Protein AF-Q9QY85-F1 (afdb_monomer_lite)

Foldseek 3Di:
DPPDDFAKDWDWDQDPNDTHTQWMAGRVVRDTGGPVVPDDDPDPDDDDPDDDDDDDFDADDPVVLVVLLVVLVVQLVVLVVVLVVLVVCVVPPVSVVVPSVLVNLLSQLSNLLSVLSVLVNDGCVNDPPVVVVVSVVVSVVSNVSSVCSNVVD

InterPro domains:
  IPR002455 GPCR family 3, GABA-B receptor [PTHR10519] (2-153)
  IPR017978 GPCR family 3, C-terminal [PF00003] (60-153)

Structure (mmCIF, N/CA/C/O backbone):
data_AF-Q9QY85-F1
#
_entry.id   AF-Q9QY85-F1
#
loop_
_atom_site.group_PDB
_atom_site.id
_atom_site.type_symbol
_atom_site.label_atom_id
_atom_site.label_alt_id
_atom_site.label_comp_id
_atom_site.label_asym_id
_atom_site.label_entity_id
_atom_site.label_seq_id
_atom_site.pdbx_PDB_ins_code
_atom_site.Cartn_x
_atom_site.Cartn_y
_atom_site.Cartn_z
_atom_site.occupancy
_atom_site.B_iso_or_equiv
_atom_site.auth_seq_id
_atom_site.auth_comp_id
_atom_site.auth_asym_id
_atom_site.auth_atom_id
_atom_site.pdbx_PDB_model_num
ATOM 1 N N . ARG A 1 1 ? 13.056 -14.543 -63.060 1.00 50.88 1 ARG A N 1
ATOM 2 C CA . ARG A 1 1 ? 14.447 -14.389 -62.563 1.00 50.88 1 ARG A CA 1
ATOM 3 C C . ARG A 1 1 ? 14.866 -12.968 -62.940 1.00 50.88 1 ARG A C 1
ATOM 5 O O . ARG A 1 1 ? 15.072 -12.718 -64.117 1.00 50.88 1 ARG A O 1
ATOM 12 N N . ASN A 1 2 ? 14.817 -12.024 -61.998 1.00 62.19 2 ASN A N 1
ATOM 13 C CA . ASN A 1 2 ? 14.554 -10.591 -62.246 1.00 62.19 2 ASN A CA 1
ATOM 14 C C . ASN A 1 2 ? 15.715 -9.748 -62.819 1.00 62.19 2 ASN A C 1
ATOM 16 O O . ASN A 1 2 ? 15.744 -8.548 -62.602 1.00 62.19 2 ASN A O 1
ATOM 20 N N . GLY A 1 3 ? 16.669 -10.324 -63.558 1.00 77.75 3 GLY A N 1
ATOM 21 C CA . GLY A 1 3 ? 17.717 -9.541 -64.242 1.00 77.75 3 GLY A CA 1
ATOM 22 C C . GLY A 1 3 ? 18.676 -8.749 -63.336 1.00 77.75 3 GLY A C 1
ATOM 23 O O . GLY A 1 3 ? 19.541 -8.043 -63.845 1.00 77.75 3 GLY A O 1
ATOM 24 N N . GLU A 1 4 ? 18.559 -8.871 -62.014 1.00 77.44 4 GLU A N 1
ATOM 25 C CA . GLU A 1 4 ? 19.432 -8.206 -61.051 1.00 77.44 4 GLU A CA 1
ATOM 26 C C . GLU A 1 4 ? 20.793 -8.908 -60.975 1.00 77.44 4 GLU A C 1
ATOM 28 O O . GLU A 1 4 ? 20.891 -10.135 -60.863 1.00 77.44 4 GLU A O 1
ATOM 33 N N . ARG A 1 5 ? 21.869 -8.117 -61.044 1.00 77.69 5 ARG A N 1
ATOM 34 C CA . ARG A 1 5 ? 23.241 -8.610 -60.916 1.00 77.69 5 ARG A CA 1
ATOM 35 C C . ARG A 1 5 ? 23.548 -8.838 -59.438 1.00 77.69 5 ARG A C 1
ATOM 37 O O . ARG A 1 5 ? 23.822 -7.890 -58.711 1.00 77.69 5 ARG A O 1
ATOM 44 N N . MET A 1 6 ? 23.517 -10.097 -59.009 1.00 78.81 6 MET A N 1
ATOM 45 C CA . MET A 1 6 ? 23.940 -10.483 -57.662 1.00 78.81 6 MET A CA 1
ATOM 46 C C . MET A 1 6 ? 25.449 -10.264 -57.498 1.00 78.81 6 MET A C 1
ATOM 48 O O . MET A 1 6 ? 26.235 -10.593 -58.390 1.00 78.81 6 MET A O 1
ATOM 52 N N . GLY A 1 7 ? 25.849 -9.704 -56.362 1.00 85.56 7 GLY A N 1
ATOM 53 C CA . GLY A 1 7 ? 27.238 -9.415 -56.032 1.00 85.56 7 GLY A CA 1
ATOM 54 C C . GLY A 1 7 ? 27.453 -9.391 -54.524 1.00 85.56 7 GLY A C 1
ATOM 55 O O . GLY A 1 7 ? 26.545 -9.697 -53.750 1.00 85.56 7 GLY A O 1
ATOM 56 N N . THR A 1 8 ? 28.663 -9.032 -54.117 1.00 89.94 8 THR A N 1
ATOM 57 C CA . THR A 1 8 ? 29.045 -8.999 -52.707 1.00 89.94 8 THR A CA 1
ATOM 58 C C . THR A 1 8 ? 28.904 -7.589 -52.139 1.00 89.94 8 THR A C 1
ATOM 60 O O . THR A 1 8 ? 29.370 -6.620 -52.740 1.00 89.94 8 THR A O 1
ATOM 63 N N . ILE A 1 9 ? 28.259 -7.469 -50.981 1.00 91.94 9 ILE A N 1
ATOM 64 C CA . ILE A 1 9 ? 28.011 -6.214 -50.271 1.00 91.94 9 ILE A CA 1
ATOM 65 C C . ILE A 1 9 ? 28.985 -6.126 -49.097 1.00 91.94 9 ILE A C 1
ATOM 67 O O . ILE A 1 9 ? 29.006 -6.997 -48.231 1.00 91.94 9 ILE A O 1
ATOM 71 N N . LYS A 1 10 ? 29.792 -5.066 -49.048 1.00 92.75 10 LYS A N 1
ATOM 72 C CA . LYS A 1 10 ? 30.731 -4.811 -47.949 1.00 92.75 10 LYS A CA 1
ATOM 73 C C . LYS A 1 10 ? 30.077 -3.903 -46.909 1.00 92.75 10 LYS A C 1
ATOM 75 O O . LYS A 1 10 ? 29.606 -2.825 -47.259 1.00 92.75 10 LYS A O 1
ATOM 80 N N . PHE A 1 11 ? 30.128 -4.295 -45.639 1.00 93.12 11 PHE A N 1
ATOM 81 C CA . PHE A 1 11 ? 29.734 -3.441 -44.520 1.00 93.12 11 PHE A CA 1
ATOM 82 C C . PHE A 1 11 ? 30.962 -2.786 -43.897 1.00 93.12 11 PHE A C 1
ATOM 84 O O . PHE A 1 11 ? 31.945 -3.456 -43.555 1.00 93.12 11 PHE A O 1
ATOM 91 N N . THR A 1 12 ? 30.903 -1.470 -43.734 1.00 94.12 12 THR A N 1
ATOM 92 C CA . THR A 1 12 ? 31.931 -0.680 -43.064 1.00 94.12 12 THR A CA 1
ATOM 93 C C . THR A 1 12 ? 31.322 0.134 -41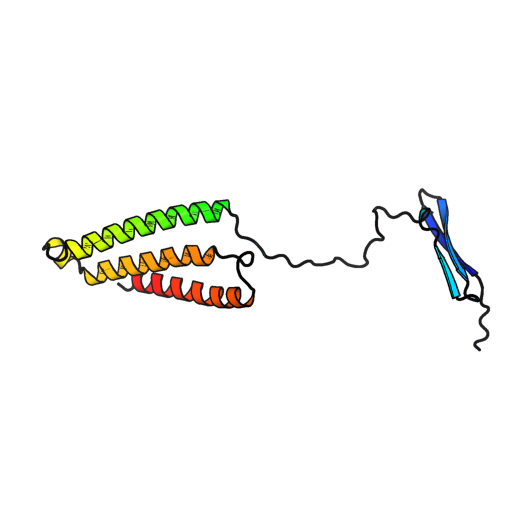.931 1.00 94.12 12 THR A C 1
ATOM 95 O O . THR A 1 12 ? 30.160 0.533 -41.975 1.00 94.12 12 THR A O 1
ATOM 98 N N . GLN A 1 13 ? 32.110 0.349 -40.884 1.00 93.38 13 GLN A N 1
ATOM 99 C CA . GLN A 1 13 ? 31.762 1.191 -39.751 1.00 93.38 13 GLN A CA 1
ATOM 100 C C . GLN A 1 13 ? 32.844 2.250 -39.577 1.00 93.38 13 GLN A C 1
ATOM 102 O O . GLN A 1 13 ? 34.037 1.959 -39.656 1.00 93.38 13 GLN A O 1
ATOM 107 N N . PHE A 1 14 ? 32.427 3.485 -39.323 1.00 93.88 14 PHE A N 1
ATOM 108 C CA . PHE A 1 14 ? 33.345 4.571 -39.018 1.00 93.88 14 PHE A CA 1
ATOM 109 C C . PHE A 1 14 ? 33.710 4.541 -37.529 1.00 93.88 14 PHE A C 1
ATOM 111 O O . PHE A 1 14 ? 32.832 4.643 -36.672 1.00 93.88 14 PHE A O 1
ATOM 118 N N . GLN A 1 15 ? 34.994 4.376 -37.221 1.00 91.88 15 GLN A N 1
ATOM 119 C CA . GLN A 1 15 ? 35.534 4.276 -35.862 1.00 91.88 15 GLN A CA 1
ATOM 120 C C . GLN A 1 15 ? 36.779 5.151 -35.755 1.00 91.88 15 GLN A C 1
ATOM 122 O O . GLN A 1 15 ? 37.665 5.052 -36.600 1.00 91.88 15 GLN A O 1
ATOM 127 N N . ASP A 1 16 ? 36.851 6.020 -34.744 1.00 89.31 16 ASP A N 1
ATOM 128 C CA . ASP A 1 16 ? 38.009 6.897 -34.493 1.00 89.31 16 ASP A CA 1
ATOM 129 C C . ASP A 1 16 ? 38.509 7.635 -35.753 1.00 89.31 16 ASP A C 1
ATOM 131 O O . ASP A 1 16 ? 39.704 7.740 -36.027 1.00 89.31 16 ASP A O 1
ATOM 135 N N . SER A 1 17 ? 37.566 8.155 -36.545 1.00 89.81 17 SER A N 1
ATOM 136 C CA . SER A 1 17 ? 37.822 8.849 -37.817 1.00 89.81 17 SER A CA 1
ATOM 137 C C . SER A 1 17 ? 38.376 7.984 -38.962 1.00 89.81 17 SER A C 1
ATOM 139 O O . SER A 1 17 ? 38.901 8.520 -39.938 1.00 89.81 17 SER A O 1
ATOM 141 N N . ARG A 1 18 ? 38.266 6.652 -38.872 1.00 94.19 18 ARG A N 1
ATOM 142 C CA . ARG A 1 18 ? 38.680 5.695 -39.910 1.00 94.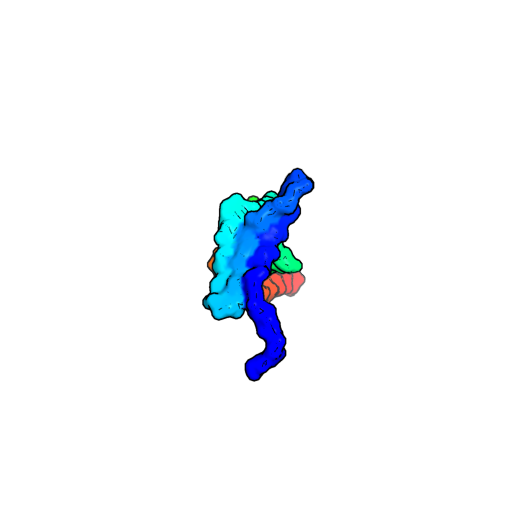19 18 ARG A CA 1
ATOM 143 C C . ARG A 1 18 ? 37.537 4.765 -40.298 1.00 94.19 18 ARG A C 1
ATOM 145 O O . ARG A 1 18 ? 36.745 4.344 -39.462 1.00 94.19 18 ARG A O 1
ATOM 152 N N . GLU A 1 19 ? 37.476 4.411 -41.576 1.00 92.69 19 GLU A N 1
ATOM 153 C CA . GLU A 1 19 ? 36.531 3.416 -42.081 1.00 92.69 19 GLU A CA 1
ATOM 154 C C . GLU A 1 19 ? 37.097 2.001 -41.884 1.00 92.69 19 GLU A C 1
ATOM 156 O O . GLU A 1 19 ? 38.146 1.654 -42.428 1.00 92.69 19 GLU A O 1
ATOM 161 N N . VAL A 1 20 ? 36.401 1.176 -41.101 1.00 93.31 20 VAL A N 1
ATOM 162 C CA . VAL A 1 20 ? 36.793 -0.203 -40.778 1.00 93.31 20 VAL A CA 1
ATOM 163 C C . VAL A 1 20 ? 35.784 -1.167 -41.399 1.00 93.31 20 VAL A C 1
ATOM 165 O O . VAL A 1 20 ? 34.578 -0.967 -41.284 1.00 93.31 20 VAL A O 1
ATOM 168 N N . LYS A 1 21 ? 36.252 -2.223 -42.077 1.00 92.69 21 LYS A N 1
ATOM 169 C CA . LYS A 1 21 ? 35.375 -3.292 -42.588 1.00 92.69 21 LYS A CA 1
ATOM 170 C C . LYS A 1 21 ? 34.870 -4.129 -41.413 1.00 92.69 21 LYS A C 1
ATOM 172 O O . LYS A 1 21 ? 35.689 -4.674 -40.683 1.00 92.69 21 LYS A O 1
ATOM 177 N N . VAL A 1 22 ? 33.550 -4.255 -41.289 1.00 93.38 22 VAL A N 1
ATOM 178 C CA . VAL A 1 22 ? 32.885 -4.991 -40.199 1.00 93.38 22 VAL A CA 1
ATOM 179 C C . VAL A 1 22 ? 32.140 -6.241 -40.654 1.00 93.38 22 VAL A C 1
ATOM 181 O O . VAL A 1 22 ? 31.780 -7.085 -39.838 1.00 93.38 22 VAL A O 1
ATOM 184 N N . GLY A 1 23 ? 31.929 -6.396 -41.959 1.00 93.62 23 GLY A N 1
ATOM 185 C CA . GLY A 1 23 ? 31.317 -7.599 -42.499 1.00 93.62 23 GLY A CA 1
ATOM 186 C C . GLY A 1 23 ? 31.213 -7.593 -44.013 1.00 93.62 23 GLY A C 1
ATOM 187 O O . GLY A 1 23 ? 31.558 -6.616 -44.689 1.00 93.62 23 GLY A O 1
ATOM 188 N N . GLU A 1 24 ? 30.738 -8.708 -44.541 1.00 94.31 24 GLU A N 1
ATOM 189 C CA . GLU A 1 24 ? 30.531 -8.937 -45.961 1.00 94.31 24 GLU A CA 1
ATOM 190 C C . GLU A 1 24 ? 29.326 -9.857 -46.168 1.00 94.31 24 GLU A C 1
ATOM 192 O O . GLU A 1 24 ? 29.181 -10.866 -45.485 1.00 94.31 24 GLU A O 1
ATOM 197 N N . TYR A 1 25 ? 28.440 -9.495 -47.091 1.00 93.50 25 TYR A N 1
ATOM 198 C CA . TYR A 1 25 ? 27.287 -10.304 -47.469 1.00 93.50 25 TYR A CA 1
ATOM 199 C C . TYR A 1 25 ? 27.388 -10.723 -48.926 1.00 93.50 25 TYR A C 1
ATOM 201 O O . TYR A 1 25 ? 27.501 -9.882 -49.819 1.00 93.50 25 TYR A O 1
ATOM 209 N N . ASN A 1 26 ? 27.329 -12.026 -49.173 1.00 91.12 26 ASN A N 1
ATOM 210 C CA . ASN A 1 26 ? 27.357 -12.598 -50.507 1.00 91.12 26 ASN A CA 1
ATOM 211 C C . ASN A 1 26 ? 25.934 -12.945 -50.955 1.00 91.12 26 ASN A C 1
ATOM 213 O O . ASN A 1 26 ? 25.380 -13.958 -50.534 1.00 91.12 26 ASN A O 1
ATOM 217 N N . ALA A 1 27 ? 25.365 -12.146 -51.863 1.00 88.06 27 ALA A N 1
ATOM 218 C CA . ALA A 1 27 ? 23.999 -12.343 -52.352 1.00 88.06 27 ALA A CA 1
ATOM 219 C C . ALA A 1 27 ? 23.817 -13.607 -53.221 1.00 88.06 27 ALA A C 1
ATOM 221 O O . ALA A 1 27 ? 22.689 -14.014 -53.475 1.00 88.06 27 ALA A O 1
ATOM 222 N N . VAL A 1 28 ? 24.907 -14.221 -53.706 1.00 87.06 28 VAL A N 1
ATOM 223 C CA . VAL A 1 28 ? 24.853 -15.457 -54.511 1.00 87.06 28 VAL A CA 1
ATOM 224 C C . VAL A 1 28 ? 24.787 -16.693 -53.618 1.00 87.06 28 VAL A C 1
ATOM 226 O O . VAL A 1 28 ? 24.035 -17.619 -53.909 1.00 87.06 28 VAL A O 1
ATOM 229 N N . ALA A 1 29 ? 25.594 -16.710 -52.555 1.00 88.25 29 ALA A N 1
ATOM 230 C CA . ALA A 1 29 ? 25.644 -17.806 -51.589 1.00 88.25 29 ALA A CA 1
ATOM 231 C C . ALA A 1 29 ? 24.618 -17.653 -50.451 1.00 88.25 29 ALA A C 1
ATOM 233 O O . ALA A 1 29 ? 24.418 -18.598 -49.696 1.00 88.25 29 ALA A O 1
ATOM 234 N N . ASP A 1 30 ? 23.993 -16.476 -50.340 1.00 89.06 30 ASP A N 1
ATOM 235 C CA . ASP A 1 30 ? 23.139 -16.059 -49.223 1.00 89.06 30 ASP A CA 1
ATOM 236 C C . ASP A 1 30 ? 23.834 -16.210 -47.859 1.00 89.06 30 ASP A C 1
ATOM 238 O O . ASP A 1 30 ? 23.274 -16.700 -46.879 1.00 89.06 30 ASP A O 1
ATOM 242 N N . THR A 1 31 ? 25.109 -15.810 -47.805 1.00 91.62 31 THR A N 1
ATOM 243 C CA . THR A 1 31 ? 25.935 -15.895 -46.596 1.00 91.62 31 THR A CA 1
ATOM 244 C C . THR A 1 31 ? 26.331 -14.512 -46.096 1.00 91.62 31 THR A C 1
ATOM 246 O O . THR A 1 31 ? 26.786 -13.657 -46.859 1.00 91.62 31 THR A O 1
ATOM 249 N N . LEU A 1 32 ? 26.168 -14.301 -44.788 1.00 91.50 32 LEU A N 1
ATOM 250 C CA . LEU A 1 32 ? 26.590 -13.098 -44.078 1.00 91.50 32 LEU A CA 1
ATOM 251 C C . LEU A 1 32 ? 27.777 -13.432 -43.172 1.00 91.50 32 LEU A C 1
ATOM 253 O O . LEU A 1 32 ? 27.638 -14.176 -42.203 1.00 91.50 32 LEU A O 1
ATOM 257 N N . GLU A 1 33 ? 28.929 -12.843 -43.466 1.00 91.19 33 GLU A N 1
ATOM 258 C CA . GLU A 1 33 ? 30.138 -12.951 -42.656 1.00 91.19 33 GLU A CA 1
ATOM 259 C C . GLU A 1 33 ? 30.323 -11.659 -41.861 1.00 91.19 33 GLU A C 1
ATOM 261 O O . GLU A 1 33 ? 30.659 -10.608 -42.411 1.00 91.19 33 GLU A O 1
ATOM 266 N N . ILE A 1 34 ? 30.077 -11.725 -40.552 1.00 90.12 34 ILE A N 1
ATOM 267 C CA . ILE A 1 34 ? 30.283 -10.602 -39.634 1.00 90.12 34 ILE A CA 1
ATOM 268 C C . ILE A 1 34 ? 31.617 -10.786 -38.918 1.00 90.12 34 ILE A C 1
ATOM 270 O O . ILE A 1 34 ? 31.896 -11.842 -38.350 1.00 90.12 34 ILE A O 1
ATOM 274 N N . ILE A 1 35 ? 32.426 -9.731 -38.895 1.00 89.25 35 ILE A N 1
ATOM 275 C CA . ILE A 1 35 ? 33.691 -9.698 -38.167 1.00 89.25 35 ILE A CA 1
ATOM 276 C C . ILE A 1 35 ? 33.404 -9.132 -36.769 1.00 89.25 35 ILE A C 1
ATOM 278 O O . ILE A 1 35 ? 33.573 -7.936 -36.522 1.00 89.25 35 ILE A O 1
ATOM 282 N N . ASN A 1 36 ? 32.933 -9.993 -35.861 1.00 78.38 36 ASN A N 1
ATOM 283 C CA . ASN A 1 36 ? 32.432 -9.600 -34.533 1.00 78.38 36 ASN A CA 1
ATOM 284 C C . ASN A 1 36 ? 33.411 -8.717 -33.736 1.00 78.38 36 ASN A C 1
ATOM 286 O O . ASN A 1 36 ? 32.982 -7.750 -33.117 1.00 78.38 36 ASN A O 1
ATOM 290 N N . ASP A 1 37 ? 34.717 -8.982 -33.821 1.00 81.12 37 ASP A N 1
ATOM 291 C CA . ASP A 1 37 ? 35.749 -8.238 -33.077 1.00 81.12 37 ASP A CA 1
ATOM 292 C C . ASP A 1 37 ? 35.969 -6.803 -33.577 1.00 81.12 37 ASP A C 1
ATOM 294 O O . ASP A 1 37 ? 36.585 -5.980 -32.896 1.00 81.12 37 ASP A O 1
ATOM 298 N N . THR A 1 38 ? 35.494 -6.490 -34.784 1.00 84.75 38 THR A N 1
ATOM 299 C CA . THR A 1 38 ? 35.680 -5.162 -35.375 1.00 84.75 38 THR A CA 1
ATOM 300 C C . THR A 1 38 ? 34.524 -4.228 -35.100 1.00 84.75 38 THR A C 1
ATOM 302 O O . THR A 1 38 ? 34.739 -3.029 -35.166 1.00 84.75 38 THR A O 1
ATOM 305 N N . ILE A 1 39 ? 33.323 -4.711 -34.780 1.00 88.69 39 ILE A N 1
ATOM 306 C CA . ILE A 1 39 ? 32.177 -3.830 -34.543 1.00 88.69 39 ILE A CA 1
ATOM 307 C C . ILE A 1 39 ? 32.328 -3.168 -33.177 1.00 88.69 39 ILE A C 1
ATOM 309 O O . ILE A 1 39 ? 32.429 -3.842 -32.154 1.00 88.69 39 ILE A O 1
ATOM 313 N N . ARG A 1 40 ? 32.301 -1.834 -33.149 1.00 88.25 40 ARG A N 1
ATOM 314 C CA . ARG A 1 40 ? 32.368 -1.061 -31.906 1.00 88.25 40 ARG A CA 1
ATOM 315 C C . ARG A 1 40 ? 31.110 -0.238 -31.712 1.00 88.25 40 ARG A C 1
ATOM 317 O O . ARG A 1 40 ? 30.744 0.571 -32.561 1.00 88.25 40 ARG A O 1
ATOM 324 N N . PHE A 1 41 ? 30.476 -0.410 -30.564 1.00 88.56 41 PHE A N 1
ATOM 325 C CA . PHE A 1 41 ? 29.440 0.487 -30.071 1.00 88.56 41 PHE A CA 1
ATOM 326 C C . PHE A 1 41 ? 29.978 1.245 -28.856 1.00 88.56 41 PHE A C 1
ATOM 328 O O . PHE A 1 41 ? 30.999 0.875 -28.282 1.00 88.56 41 PHE A O 1
ATOM 335 N N . GLN A 1 42 ? 29.294 2.316 -28.451 1.00 86.38 42 GLN A N 1
ATOM 336 C CA . GLN A 1 42 ? 29.651 3.048 -27.227 1.00 86.38 42 GLN A CA 1
ATOM 337 C C . GLN A 1 42 ? 29.436 2.203 -25.950 1.00 86.38 42 GLN A C 1
ATOM 3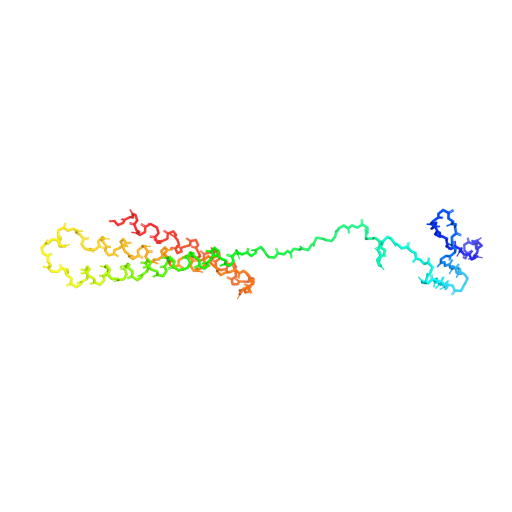39 O O . GLN A 1 42 ? 29.940 2.557 -24.890 1.00 86.38 42 GLN A O 1
ATOM 344 N N . GLY A 1 43 ? 28.705 1.085 -26.045 1.00 86.12 43 GLY A N 1
ATOM 345 C CA . GLY A 1 43 ? 28.521 0.092 -24.983 1.00 86.12 43 GLY A CA 1
ATOM 346 C C . GLY A 1 43 ? 28.785 -1.336 -25.474 1.00 86.12 43 GLY A C 1
ATOM 347 O O . GLY A 1 43 ? 29.265 -1.541 -26.586 1.00 86.12 43 GLY A O 1
ATOM 348 N N . SER A 1 44 ? 28.451 -2.333 -24.650 1.00 84.38 44 SER A N 1
ATOM 349 C CA . SER A 1 44 ? 28.636 -3.759 -24.973 1.00 84.38 44 SER A CA 1
ATOM 350 C C . SER A 1 44 ? 27.676 -4.288 -26.040 1.00 84.38 44 SER A C 1
ATOM 352 O O . SER A 1 44 ? 27.953 -5.303 -26.669 1.00 84.38 44 SER A O 1
ATOM 354 N N . GLU A 1 45 ? 26.540 -3.620 -26.234 1.00 86.06 45 GLU A N 1
ATOM 355 C CA . GLU A 1 45 ? 25.498 -4.017 -27.177 1.00 86.06 45 GLU A CA 1
ATOM 356 C C . GLU A 1 45 ? 25.148 -2.869 -28.133 1.00 86.06 45 GLU A C 1
ATOM 358 O O . GLU A 1 45 ? 25.304 -1.696 -27.770 1.00 86.06 45 GLU A O 1
ATOM 363 N N . PRO A 1 46 ? 24.632 -3.181 -29.338 1.00 88.94 46 PRO A N 1
ATOM 364 C CA . PRO A 1 46 ? 24.062 -2.172 -30.219 1.00 88.94 46 PRO A CA 1
ATOM 365 C C . PRO A 1 46 ? 22.937 -1.404 -29.507 1.00 88.94 46 PRO A C 1
ATOM 367 O O . PRO A 1 46 ? 22.130 -2.015 -28.790 1.00 88.94 46 PRO A O 1
ATOM 370 N N . PRO A 1 47 ? 22.847 -0.077 -29.713 1.00 89.12 47 PRO A N 1
ATOM 371 C CA . PRO A 1 47 ? 21.777 0.722 -29.137 1.00 89.12 47 PRO A CA 1
ATOM 372 C C . PRO A 1 47 ? 20.424 0.201 -29.624 1.00 89.12 47 PRO A C 1
ATOM 374 O O . PRO A 1 47 ? 20.247 -0.128 -30.798 1.00 89.12 47 PRO A O 1
ATOM 377 N N . LYS A 1 48 ? 19.463 0.105 -28.707 1.00 89.00 48 LYS A N 1
ATOM 378 C CA . LYS A 1 48 ? 18.098 -0.293 -29.053 1.00 89.00 48 LYS A CA 1
ATOM 379 C C . LYS A 1 48 ? 17.388 0.892 -29.717 1.00 89.00 48 LYS A C 1
ATOM 381 O O . LYS A 1 48 ? 17.588 2.034 -29.317 1.00 89.00 48 LYS A O 1
ATOM 386 N N . ASP A 1 49 ? 16.524 0.597 -30.684 1.00 89.75 49 ASP A N 1
ATOM 387 C CA . ASP A 1 49 ? 15.720 1.586 -31.422 1.00 89.75 49 ASP A CA 1
ATOM 388 C C . ASP A 1 49 ? 14.741 2.360 -30.515 1.00 89.75 49 ASP A C 1
ATOM 390 O O . ASP A 1 49 ? 14.428 3.524 -30.745 1.00 89.75 49 ASP A O 1
ATOM 394 N N . LYS A 1 50 ? 14.294 1.731 -29.419 1.00 88.56 50 LYS A N 1
ATOM 395 C CA . LYS A 1 50 ? 13.375 2.334 -28.449 1.00 88.56 50 LYS A CA 1
ATOM 396 C C . LYS A 1 50 ? 13.730 1.990 -27.011 1.00 88.56 50 LYS A C 1
ATOM 398 O O . LYS A 1 50 ? 14.354 0.965 -26.729 1.00 88.56 50 LYS A O 1
ATOM 403 N N . THR A 1 51 ? 13.265 2.833 -26.095 1.00 89.38 51 THR A N 1
ATOM 404 C CA . THR A 1 51 ? 13.317 2.564 -24.660 1.00 89.38 51 THR A CA 1
ATOM 405 C C . THR A 1 51 ? 12.413 1.384 -24.304 1.00 89.38 51 THR A C 1
ATOM 407 O O . THR A 1 51 ? 11.283 1.264 -24.781 1.00 89.38 51 THR A O 1
ATOM 410 N N . ILE A 1 52 ? 12.925 0.489 -23.461 1.00 87.75 52 ILE A N 1
ATOM 411 C CA . ILE A 1 52 ? 12.159 -0.627 -22.905 1.00 87.75 52 ILE A CA 1
ATOM 412 C C . ILE A 1 52 ? 11.587 -0.149 -21.573 1.00 87.75 52 ILE A C 1
ATOM 414 O O . ILE A 1 52 ? 12.339 0.163 -20.650 1.00 87.75 52 ILE A O 1
ATOM 418 N N . ILE A 1 53 ? 10.262 -0.060 -21.485 1.00 89.50 53 ILE A N 1
ATOM 419 C CA . ILE A 1 53 ? 9.570 0.309 -20.250 1.00 89.50 53 ILE A CA 1
ATOM 420 C C . ILE A 1 53 ? 9.393 -0.965 -19.429 1.00 89.50 53 ILE A C 1
ATOM 422 O O . ILE A 1 53 ? 8.713 -1.895 -19.857 1.00 89.50 53 ILE A O 1
ATOM 426 N N . LEU A 1 54 ? 10.040 -1.012 -18.266 1.00 88.88 54 LEU A N 1
ATOM 427 C CA . LEU A 1 54 ? 9.899 -2.099 -17.304 1.00 88.88 54 LEU A CA 1
ATOM 428 C C . LEU A 1 54 ? 8.989 -1.621 -16.178 1.00 88.88 54 LEU A C 1
ATOM 430 O O . LEU A 1 54 ? 9.374 -0.759 -15.387 1.00 88.88 54 LEU A O 1
ATOM 434 N N . GLU A 1 55 ? 7.780 -2.166 -16.116 1.00 80.88 55 GLU A N 1
ATOM 435 C CA . GLU A 1 55 ? 6.859 -1.882 -15.021 1.00 80.88 55 GLU A CA 1
ATOM 436 C C . GLU A 1 55 ? 7.388 -2.524 -13.734 1.00 80.88 55 GLU A C 1
ATOM 438 O O . GLU A 1 55 ? 7.654 -3.724 -13.674 1.00 80.88 55 GLU A O 1
ATOM 443 N N . GLN A 1 56 ? 7.581 -1.708 -12.699 1.00 78.62 56 GLN A N 1
ATOM 444 C CA . GLN A 1 56 ? 8.020 -2.168 -11.386 1.00 78.62 56 GLN A CA 1
ATOM 445 C C . GLN A 1 56 ? 6.966 -1.843 -10.336 1.00 78.62 56 GLN A C 1
ATOM 447 O O . GLN A 1 56 ? 6.428 -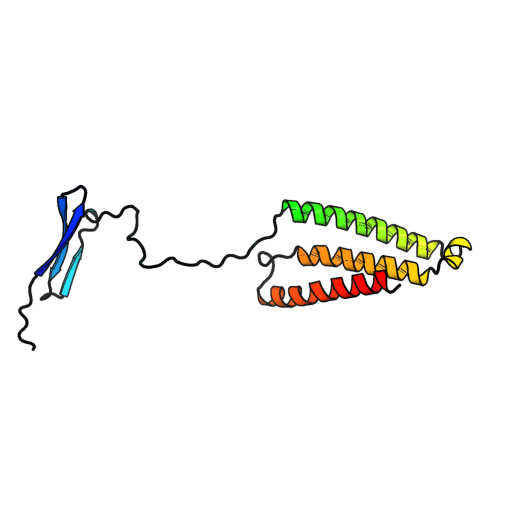0.736 -10.289 1.00 78.62 56 GLN A O 1
ATOM 452 N N . LEU A 1 57 ? 6.713 -2.807 -9.450 1.00 76.69 57 LEU A N 1
ATOM 453 C CA . LEU A 1 57 ? 5.840 -2.611 -8.300 1.00 76.69 57 LEU A CA 1
ATOM 454 C C . LEU A 1 57 ? 6.451 -1.568 -7.359 1.00 76.69 57 LEU A C 1
ATOM 456 O O . LEU A 1 57 ? 7.572 -1.725 -6.866 1.00 76.69 57 LEU A O 1
ATOM 460 N N . ARG A 1 58 ? 5.698 -0.497 -7.099 1.00 75.94 58 ARG A N 1
ATOM 461 C CA . ARG A 1 58 ? 6.109 0.558 -6.174 1.00 75.94 58 ARG A CA 1
ATOM 462 C C . ARG A 1 58 ? 5.962 0.069 -4.740 1.00 75.94 58 ARG A C 1
ATOM 464 O O . ARG A 1 58 ? 4.847 -0.024 -4.239 1.00 75.94 58 ARG A O 1
ATOM 471 N N . LYS A 1 59 ? 7.095 -0.168 -4.077 1.00 80.56 59 LYS A N 1
ATOM 472 C CA . LYS A 1 59 ? 7.108 -0.656 -2.698 1.00 80.56 59 LYS A CA 1
ATOM 473 C C . LYS A 1 59 ? 6.994 0.447 -1.656 1.00 80.56 59 LYS A C 1
ATOM 475 O O . LYS A 1 59 ? 7.489 1.560 -1.847 1.00 80.56 59 LYS A O 1
ATOM 480 N N . ILE A 1 60 ? 6.370 0.116 -0.529 1.00 83.69 60 ILE A N 1
ATOM 481 C CA . ILE A 1 60 ? 6.335 0.972 0.664 1.00 83.69 60 ILE A CA 1
ATOM 482 C C . ILE A 1 60 ? 7.713 0.937 1.334 1.00 83.69 60 ILE A C 1
ATOM 484 O O . ILE A 1 60 ? 8.357 -0.111 1.408 1.00 83.69 60 ILE A O 1
ATOM 488 N N . SER A 1 61 ? 8.185 2.079 1.841 1.00 87.94 61 SER A N 1
ATOM 489 C CA . SER A 1 61 ? 9.449 2.110 2.571 1.00 87.94 61 SER A CA 1
ATOM 490 C C . SER A 1 61 ? 9.319 1.372 3.910 1.00 87.94 61 SER A C 1
ATOM 492 O O . SER A 1 61 ? 8.531 1.728 4.789 1.00 87.94 61 SER A O 1
ATOM 494 N N . LEU A 1 62 ? 10.148 0.340 4.073 1.00 87.12 62 LEU A N 1
ATOM 495 C CA . LEU A 1 62 ? 10.232 -0.476 5.285 1.00 87.12 62 LEU A CA 1
ATOM 496 C C . LEU A 1 62 ? 10.369 0.330 6.592 1.00 87.12 62 LEU A C 1
ATOM 498 O O . LEU A 1 62 ? 9.669 -0.013 7.547 1.00 87.12 62 LEU A O 1
ATOM 502 N N . PRO A 1 63 ? 11.194 1.398 6.687 1.00 92.19 63 PRO A N 1
ATOM 503 C CA . PRO A 1 63 ? 11.294 2.154 7.935 1.00 92.19 63 PRO A CA 1
ATOM 504 C C . PRO A 1 63 ? 9.987 2.865 8.307 1.00 92.19 63 PRO A C 1
ATOM 506 O O . PRO A 1 63 ? 9.601 2.832 9.473 1.00 92.19 63 PRO A O 1
ATOM 509 N N . LEU A 1 64 ? 9.270 3.453 7.339 1.00 91.12 64 LEU A N 1
ATOM 510 C CA . LEU A 1 64 ? 7.981 4.100 7.613 1.00 91.12 64 LEU A CA 1
ATOM 511 C C . LEU A 1 64 ? 6.951 3.078 8.084 1.00 91.12 64 LEU A C 1
ATOM 513 O O . LEU A 1 64 ? 6.260 3.310 9.076 1.00 91.12 64 LEU A O 1
ATOM 517 N N . TYR A 1 65 ? 6.883 1.928 7.410 1.00 90.94 65 TYR A N 1
ATOM 518 C CA . TYR A 1 65 ? 5.955 0.873 7.794 1.00 90.94 65 TYR A CA 1
ATOM 519 C C . TYR A 1 65 ? 6.247 0.327 9.198 1.00 90.94 65 TYR A C 1
ATOM 521 O O . TYR A 1 65 ? 5.320 0.131 9.981 1.00 90.94 65 TYR A O 1
ATOM 529 N N . SER A 1 66 ? 7.522 0.146 9.549 1.00 91.94 66 SER A N 1
ATOM 530 C CA . SER A 1 66 ? 7.937 -0.307 10.881 1.00 91.94 66 SER A CA 1
ATOM 531 C C . SER A 1 66 ? 7.493 0.658 11.987 1.00 91.94 66 SER A C 1
ATOM 533 O O . SER A 1 66 ? 6.873 0.238 12.965 1.00 91.94 66 SER A O 1
ATOM 535 N N . ILE A 1 67 ? 7.726 1.964 11.804 1.00 95.31 67 ILE A N 1
ATOM 536 C CA . ILE A 1 67 ? 7.341 2.996 12.781 1.00 95.31 67 ILE A CA 1
ATOM 537 C C . ILE A 1 67 ? 5.819 3.031 12.967 1.00 95.31 67 ILE A C 1
ATOM 539 O O . ILE A 1 67 ? 5.330 3.009 14.097 1.00 95.31 67 ILE A O 1
ATOM 543 N N . LEU A 1 68 ? 5.060 3.040 11.867 1.00 94.06 68 LEU A N 1
ATOM 544 C CA . LEU A 1 68 ? 3.595 3.039 11.915 1.00 94.06 68 LEU A CA 1
ATOM 545 C C . LEU A 1 68 ? 3.047 1.758 12.558 1.00 94.06 68 LEU A C 1
ATOM 547 O O . LEU A 1 68 ? 2.125 1.815 13.371 1.00 94.06 68 LEU A O 1
ATOM 551 N N . SER A 1 69 ? 3.645 0.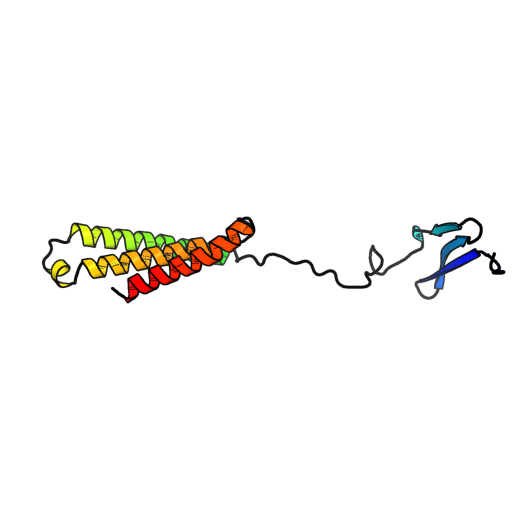606 12.259 1.00 94.06 69 SER A N 1
ATOM 552 C CA . SER A 1 69 ? 3.267 -0.672 12.871 1.00 94.06 69 SER A CA 1
ATOM 553 C C . SER A 1 69 ? 3.517 -0.666 14.381 1.00 94.06 69 SER A C 1
ATOM 555 O O . SER A 1 69 ? 2.646 -1.048 15.152 1.00 94.06 69 SER A O 1
ATOM 557 N N . ALA A 1 70 ? 4.661 -0.162 14.845 1.00 95.88 70 ALA A N 1
ATOM 558 C CA . ALA A 1 70 ? 4.948 -0.077 16.277 1.00 95.88 70 ALA A CA 1
ATOM 559 C C . ALA A 1 70 ? 3.946 0.828 17.021 1.00 95.88 70 ALA A C 1
ATOM 561 O O . ALA A 1 70 ? 3.409 0.443 18.061 1.00 95.88 70 ALA A O 1
ATOM 562 N N . LEU A 1 71 ? 3.643 2.005 16.462 1.00 95.69 71 LEU A N 1
ATOM 563 C CA . LEU A 1 71 ? 2.672 2.941 17.040 1.00 95.69 71 LEU A CA 1
ATOM 564 C C . LEU A 1 71 ? 1.263 2.342 17.121 1.00 95.69 71 LEU A C 1
ATOM 566 O O . LEU A 1 71 ? 0.566 2.522 18.119 1.00 95.69 71 LEU A O 1
ATOM 570 N N . THR A 1 72 ? 0.846 1.601 16.095 1.00 95.31 72 THR A N 1
ATOM 571 C CA . THR A 1 72 ? -0.478 0.961 16.070 1.00 95.31 72 THR A CA 1
ATOM 572 C C . THR A 1 72 ? -0.587 -0.211 17.035 1.00 95.31 72 THR A C 1
ATOM 574 O O . THR A 1 72 ? -1.629 -0.357 17.670 1.00 95.31 72 THR A O 1
ATOM 577 N N . ILE A 1 73 ? 0.477 -0.997 17.233 1.00 95.81 73 ILE A N 1
ATOM 578 C CA . ILE A 1 73 ? 0.515 -2.041 18.273 1.00 95.81 73 ILE A CA 1
ATOM 579 C C . ILE A 1 73 ? 0.317 -1.418 19.658 1.00 95.81 73 ILE A C 1
ATOM 581 O O . ILE A 1 73 ? -0.523 -1.885 20.428 1.00 95.81 73 ILE A O 1
ATOM 585 N N . LEU A 1 74 ? 1.037 -0.334 19.963 1.00 96.25 74 LEU A N 1
ATOM 586 C CA . LEU A 1 74 ? 0.869 0.393 21.225 1.00 96.25 74 LEU A CA 1
ATOM 587 C C . LEU A 1 74 ? -0.562 0.932 21.374 1.00 96.25 74 LEU A C 1
ATOM 589 O O . LEU A 1 74 ? -1.175 0.769 22.430 1.00 96.25 74 LEU A O 1
ATOM 593 N N . GLY A 1 75 ? -1.121 1.504 20.303 1.00 95.00 75 GLY A N 1
ATOM 594 C CA . GLY A 1 75 ? -2.513 1.957 20.248 1.00 95.00 75 GLY A CA 1
ATOM 595 C C . GLY A 1 75 ? -3.522 0.843 20.541 1.00 95.00 75 GLY A C 1
ATOM 596 O O . GLY A 1 75 ? -4.428 1.036 21.350 1.00 95.00 75 GLY A O 1
ATOM 597 N N . MET A 1 76 ? -3.339 -0.346 19.960 1.00 95.12 76 MET A N 1
ATOM 598 C CA . MET A 1 76 ? -4.208 -1.503 20.202 1.00 95.12 76 MET A CA 1
ATOM 599 C C . MET A 1 76 ? -4.117 -2.023 21.639 1.00 95.12 76 MET A C 1
ATOM 601 O O . MET A 1 76 ? -5.147 -2.371 22.221 1.00 95.12 76 MET A O 1
ATOM 605 N N . ILE A 1 77 ? -2.923 -2.044 22.240 1.00 95.62 77 ILE A N 1
ATOM 606 C CA . ILE A 1 77 ? -2.745 -2.439 23.647 1.00 95.62 77 ILE A CA 1
ATOM 607 C C . ILE A 1 77 ? -3.482 -1.458 24.568 1.00 95.62 77 ILE A C 1
ATOM 609 O O . ILE A 1 77 ? -4.247 -1.885 25.435 1.00 95.62 77 ILE A O 1
ATOM 613 N N . MET A 1 78 ? -3.310 -0.148 24.351 1.00 94.56 78 MET A N 1
ATOM 614 C CA . MET A 1 78 ? -4.009 0.884 25.126 1.00 94.56 78 MET A CA 1
ATOM 615 C C . MET A 1 78 ? -5.532 0.797 24.956 1.00 94.56 78 MET A C 1
ATOM 617 O O . MET A 1 78 ? -6.262 0.803 25.947 1.00 94.56 78 MET A O 1
ATOM 621 N N . ALA A 1 79 ? -6.021 0.652 23.721 1.00 93.44 79 ALA A N 1
ATOM 622 C CA . ALA A 1 79 ? -7.445 0.496 23.427 1.00 93.44 79 ALA A CA 1
ATOM 623 C C . ALA A 1 79 ? -8.040 -0.742 24.119 1.00 93.44 79 ALA A C 1
ATOM 625 O O . ALA A 1 79 ? -9.100 -0.660 24.739 1.00 93.44 79 ALA A O 1
ATOM 626 N N . SER A 1 80 ? -7.324 -1.869 24.090 1.00 92.62 80 SER A N 1
ATOM 627 C CA . SER A 1 80 ? -7.736 -3.109 24.757 1.00 92.62 80 SER A CA 1
ATOM 628 C C . SER A 1 80 ? -7.811 -2.944 26.277 1.00 92.62 80 SER A C 1
ATOM 630 O O . SER A 1 80 ? -8.770 -3.398 26.902 1.00 92.62 80 SER A O 1
ATOM 632 N N . ALA A 1 81 ? -6.841 -2.247 26.879 1.00 92.19 81 ALA A N 1
ATOM 633 C CA . ALA A 1 81 ? -6.852 -1.940 28.307 1.00 92.19 81 ALA A CA 1
ATOM 634 C C . ALA A 1 81 ? -8.049 -1.052 28.690 1.00 92.19 81 ALA A C 1
ATOM 636 O O . ALA A 1 81 ? -8.736 -1.335 29.675 1.00 92.19 81 ALA A O 1
ATOM 637 N N . PHE A 1 82 ? -8.351 -0.021 27.892 1.00 89.19 82 PHE A N 1
ATOM 638 C CA . PHE A 1 82 ? -9.517 0.835 28.116 1.00 89.19 82 PHE A CA 1
ATOM 639 C C . PHE A 1 82 ? -10.837 0.096 27.938 1.00 89.19 82 PHE A C 1
ATOM 641 O O . PHE A 1 82 ? -11.745 0.301 28.744 1.00 89.19 82 PHE A O 1
ATOM 648 N N . LEU A 1 83 ? -10.941 -0.790 26.948 1.00 88.88 83 LEU A N 1
ATOM 649 C CA . LEU A 1 83 ? -12.123 -1.626 26.753 1.00 88.88 83 LEU A CA 1
ATOM 650 C C . LEU A 1 83 ? -12.338 -2.550 27.954 1.00 88.88 83 LEU A C 1
ATOM 652 O O . LEU A 1 83 ? -13.436 -2.612 28.509 1.00 88.88 83 LEU A O 1
ATOM 656 N N . PHE A 1 84 ? -11.278 -3.228 28.399 1.00 88.31 84 PHE A N 1
ATOM 657 C CA . PHE A 1 84 ? -11.326 -4.103 29.566 1.00 88.31 84 PHE A CA 1
ATOM 658 C C . PHE A 1 84 ? -11.750 -3.340 30.824 1.00 88.31 84 PHE A C 1
ATOM 660 O O . PHE A 1 84 ? -12.636 -3.787 31.556 1.00 88.31 84 PHE A O 1
ATOM 667 N N . PHE A 1 85 ? -11.173 -2.158 31.052 1.00 85.88 85 PHE A N 1
ATOM 668 C CA . PHE A 1 85 ? -11.540 -1.296 32.170 1.00 85.88 85 PHE A CA 1
ATOM 669 C C . PHE A 1 85 ? -13.007 -0.847 32.095 1.00 85.88 85 PHE A C 1
ATOM 671 O O . PHE A 1 85 ? -13.713 -0.911 33.106 1.00 85.88 85 PHE A O 1
ATOM 678 N N . ASN A 1 86 ? -13.490 -0.455 30.910 1.00 84.31 86 ASN A N 1
ATOM 679 C CA . ASN A 1 86 ? -14.884 -0.050 30.690 1.00 84.31 86 ASN A CA 1
ATOM 680 C C . ASN A 1 86 ? -15.863 -1.190 31.000 1.00 84.31 86 ASN A C 1
ATOM 682 O O . ASN A 1 86 ? -16.864 -0.989 31.689 1.00 84.31 86 ASN A O 1
ATOM 686 N N . ILE A 1 87 ? -15.556 -2.407 30.540 1.00 81.81 87 ILE A N 1
ATOM 687 C CA . ILE A 1 87 ? -16.392 -3.589 30.774 1.00 81.81 87 ILE A CA 1
ATOM 688 C C . ILE A 1 87 ? -16.365 -3.987 32.255 1.00 81.81 87 ILE A C 1
ATOM 690 O O . ILE A 1 87 ? -17.416 -4.261 32.838 1.00 81.81 87 ILE A O 1
ATOM 694 N N . LYS A 1 88 ? -15.185 -3.993 32.889 1.00 82.31 88 LYS A N 1
ATOM 695 C CA . LYS A 1 88 ? -15.030 -4.418 34.287 1.00 82.31 88 LYS A CA 1
ATOM 696 C C . LYS A 1 88 ? -15.701 -3.457 35.266 1.00 82.31 88 LYS A C 1
ATOM 698 O O . LYS A 1 88 ? -16.372 -3.906 36.194 1.00 82.31 88 LYS A O 1
ATOM 703 N N . ASN A 1 89 ? -15.561 -2.150 35.049 1.00 75.44 89 ASN A N 1
ATOM 704 C CA . ASN A 1 89 ? -16.108 -1.114 35.928 1.00 75.44 89 ASN A CA 1
ATOM 705 C C . ASN A 1 89 ? -17.489 -0.601 35.490 1.00 75.44 89 ASN A C 1
ATOM 707 O O . ASN A 1 89 ? -17.955 0.425 35.982 1.00 75.44 89 ASN A O 1
ATOM 711 N N . ARG A 1 90 ? -18.195 -1.351 34.637 1.00 70.19 90 ARG A N 1
ATOM 712 C CA . ARG A 1 90 ? -19.543 -1.033 34.139 1.00 70.19 90 ARG A CA 1
ATOM 713 C C . ARG A 1 90 ? -20.572 -0.704 35.231 1.00 70.19 90 ARG A C 1
ATOM 715 O O . ARG A 1 90 ? -21.529 0.025 34.980 1.00 70.19 90 ARG A O 1
ATOM 722 N N . ASN A 1 91 ? -20.383 -1.237 36.437 1.00 64.81 91 ASN A N 1
ATOM 723 C CA . ASN A 1 91 ? -21.295 -1.049 37.568 1.00 64.81 91 ASN A CA 1
ATOM 724 C C . ASN A 1 91 ? -20.998 0.211 38.409 1.00 64.81 91 ASN A C 1
ATOM 726 O O . ASN A 1 91 ? -21.768 0.527 39.313 1.00 64.81 91 ASN A O 1
ATOM 730 N N . GLN A 1 92 ? -19.916 0.945 38.124 1.00 72.06 92 GLN A N 1
ATOM 731 C CA . GLN A 1 92 ? -19.590 2.208 38.793 1.00 72.06 92 GLN A CA 1
ATOM 732 C C . GLN A 1 92 ? -20.520 3.330 38.308 1.00 72.06 92 GLN A C 1
ATOM 734 O O . GLN A 1 92 ? -20.728 3.513 37.106 1.00 72.06 92 GLN A O 1
ATOM 739 N N . LYS A 1 93 ? -21.050 4.127 39.245 1.00 59.50 93 LYS A N 1
ATOM 740 C CA . LYS A 1 93 ? -22.038 5.190 38.970 1.00 59.50 93 LYS A CA 1
ATOM 741 C C . LYS A 1 93 ? -21.526 6.222 37.947 1.00 59.50 93 LYS A C 1
ATOM 743 O O . LYS A 1 93 ? -22.310 6.692 37.132 1.00 59.50 93 LYS A O 1
ATOM 748 N N . LEU A 1 94 ? -20.216 6.501 37.942 1.00 62.41 94 LEU A N 1
ATOM 749 C CA . LEU A 1 94 ? -19.560 7.423 37.002 1.00 62.41 94 LEU A CA 1
ATOM 750 C C . LEU A 1 94 ? -19.547 6.893 35.553 1.00 62.41 94 LEU A C 1
ATOM 752 O O . LEU A 1 94 ? -19.846 7.636 34.627 1.00 62.41 94 LEU A O 1
ATOM 756 N N . ILE A 1 95 ? -19.261 5.599 35.363 1.00 62.53 95 ILE A N 1
ATOM 757 C CA . ILE A 1 95 ? -19.178 4.949 34.038 1.00 62.53 95 ILE A CA 1
ATOM 758 C C . ILE A 1 95 ? -20.572 4.677 33.464 1.00 62.53 95 ILE A C 1
ATOM 760 O O . ILE A 1 95 ? -20.776 4.675 32.254 1.00 62.53 95 ILE A O 1
ATOM 764 N N . LYS A 1 96 ? -21.570 4.493 34.330 1.00 57.66 96 LYS A N 1
ATOM 765 C CA . LYS A 1 96 ? -22.963 4.326 33.907 1.00 57.66 96 LYS A CA 1
ATOM 766 C C . LYS A 1 96 ? -23.585 5.630 33.386 1.00 57.66 96 LYS A C 1
ATOM 768 O O . LYS A 1 96 ? -24.470 5.565 32.539 1.00 57.66 96 LYS A O 1
ATOM 773 N N . MET A 1 97 ? -23.112 6.787 33.860 1.00 61.12 97 MET A N 1
ATOM 774 C CA . MET A 1 97 ? -23.554 8.117 33.408 1.00 61.12 97 MET A CA 1
ATOM 775 C C . MET A 1 97 ? -22.904 8.548 32.083 1.00 61.12 97 MET A C 1
ATOM 777 O O . MET A 1 97 ? -23.442 9.418 31.410 1.00 61.12 97 MET A O 1
ATOM 781 N N . SER A 1 98 ? -21.783 7.936 31.684 1.00 64.44 98 SER A N 1
ATOM 782 C CA . SER A 1 98 ? -21.035 8.269 30.462 1.00 64.44 98 SER A CA 1
ATOM 783 C C . SER A 1 98 ? -21.361 7.376 29.255 1.00 64.44 98 SER A C 1
ATOM 785 O O . SER A 1 98 ? -20.542 7.260 28.350 1.00 64.44 98 SER A O 1
ATOM 787 N N . SER A 1 99 ? -22.539 6.740 29.225 1.00 73.88 99 SER A N 1
ATOM 788 C CA . SER A 1 99 ? -22.999 5.879 28.118 1.00 73.88 99 SER A CA 1
ATOM 789 C C . SER A 1 99 ? -21.972 4.802 27.715 1.00 73.88 99 SER A C 1
ATOM 791 O O . SER A 1 99 ? -21.366 4.871 26.644 1.00 73.88 99 SER A O 1
ATOM 793 N N . PRO A 1 100 ? -21.789 3.747 28.532 1.00 76.62 100 PRO A N 1
ATOM 794 C CA . PRO A 1 100 ? -20.715 2.762 28.351 1.00 76.62 100 PRO A CA 1
ATOM 795 C C . PRO A 1 100 ? -20.797 1.997 27.022 1.00 76.62 100 PRO A C 1
ATOM 797 O O . PRO A 1 100 ? -19.784 1.536 26.507 1.00 76.62 100 PRO A O 1
ATOM 800 N N . TYR A 1 101 ? -21.992 1.876 26.439 1.00 81.25 101 TYR A N 1
ATOM 801 C CA . TYR A 1 101 ? -22.174 1.270 25.121 1.00 81.25 101 TYR A CA 1
ATOM 802 C C . TYR A 1 101 ? -21.565 2.110 23.992 1.00 81.25 101 TYR A C 1
ATOM 804 O O . TYR A 1 101 ? -20.926 1.541 23.112 1.00 81.25 101 TYR A O 1
ATOM 812 N N . MET A 1 102 ? -21.697 3.439 24.056 1.00 85.12 102 MET A N 1
ATOM 813 C CA . MET A 1 102 ? -21.112 4.352 23.068 1.00 85.12 102 MET A CA 1
ATOM 814 C C . MET A 1 102 ? -19.587 4.353 23.190 1.00 85.12 102 MET A C 1
ATOM 816 O O . MET A 1 102 ? -18.894 4.117 22.208 1.00 85.12 102 MET A O 1
ATOM 820 N N . ASN A 1 103 ? -19.046 4.446 24.413 1.00 87.31 103 ASN A N 1
ATOM 821 C CA . ASN A 1 103 ? -17.593 4.362 24.632 1.00 87.31 103 ASN A CA 1
ATOM 822 C C . ASN A 1 103 ? -16.994 3.042 24.119 1.00 87.31 103 ASN A C 1
ATOM 824 O O . ASN A 1 103 ? -15.915 3.040 23.530 1.00 87.31 103 ASN A O 1
ATOM 828 N N . ASN A 1 104 ? -17.694 1.916 24.300 1.00 88.56 104 ASN A N 1
ATOM 829 C CA . ASN A 1 104 ? -17.250 0.632 23.757 1.00 88.56 104 ASN A CA 1
ATOM 830 C C . ASN A 1 104 ? -17.256 0.619 22.219 1.00 88.56 104 ASN A C 1
ATOM 832 O O . ASN A 1 104 ? -16.331 0.063 21.628 1.00 88.56 104 ASN A O 1
ATOM 836 N N . LEU A 1 105 ? -18.250 1.237 21.569 1.00 89.50 105 LEU A N 1
ATOM 837 C CA . LEU A 1 105 ? -18.294 1.375 20.108 1.00 89.50 105 LEU A CA 1
ATOM 838 C C . LEU A 1 105 ? -17.162 2.265 19.579 1.00 89.50 105 LEU A C 1
ATOM 840 O O . LEU A 1 105 ? -16.508 1.878 18.612 1.00 89.50 105 LEU A O 1
ATOM 844 N N . ILE A 1 106 ? -16.859 3.382 20.250 1.00 91.81 106 ILE A N 1
ATOM 845 C CA . ILE A 1 106 ? -15.724 4.252 19.901 1.00 91.81 106 ILE A CA 1
ATOM 846 C C . ILE A 1 106 ? -14.411 3.461 19.942 1.00 91.81 106 ILE A C 1
ATOM 848 O O . ILE A 1 106 ? -13.625 3.493 18.993 1.00 91.81 106 ILE A O 1
ATOM 852 N N . ILE A 1 107 ? -14.184 2.695 21.016 1.00 92.19 107 ILE A N 1
ATOM 853 C CA . ILE A 1 107 ? -12.970 1.882 21.169 1.00 92.19 107 ILE A CA 1
ATOM 854 C C . ILE A 1 107 ? -12.902 0.781 20.097 1.00 92.19 107 ILE A C 1
ATOM 856 O O . ILE A 1 107 ? -11.838 0.555 19.520 1.00 92.19 107 ILE A O 1
ATOM 860 N N . LEU A 1 108 ? -14.024 0.124 19.784 1.00 91.88 108 LEU A N 1
ATOM 861 C CA . LEU A 1 108 ? -14.101 -0.876 18.711 1.00 91.88 108 LEU A CA 1
ATOM 862 C C . LEU A 1 108 ? -13.791 -0.270 17.333 1.00 91.88 108 LEU A C 1
ATOM 864 O O . LEU A 1 108 ? -13.001 -0.845 16.583 1.00 91.88 108 LEU A O 1
ATOM 868 N N . GLY A 1 109 ? -14.342 0.903 17.016 1.00 93.50 109 GLY A N 1
ATOM 869 C CA . GLY A 1 109 ? -14.041 1.628 15.779 1.00 93.50 109 GLY A CA 1
ATOM 870 C C . GLY A 1 109 ? -12.567 2.042 15.682 1.00 93.50 109 GLY A C 1
ATOM 871 O O . GLY A 1 109 ? -11.941 1.904 14.626 1.00 93.50 109 GLY A O 1
ATOM 872 N N . GLY A 1 110 ? -11.968 2.448 16.807 1.00 93.38 110 GLY A N 1
ATOM 873 C CA . GLY A 1 110 ? -10.532 2.713 16.914 1.00 93.38 110 GLY A CA 1
ATOM 874 C C . GLY A 1 110 ? -9.673 1.474 16.641 1.00 93.38 110 GLY A C 1
ATOM 875 O O . GLY A 1 110 ? -8.726 1.543 15.857 1.00 93.38 110 GLY A O 1
ATOM 876 N N . MET A 1 111 ? -10.029 0.317 17.208 1.00 93.75 111 MET A N 1
ATOM 877 C CA . MET A 1 111 ? -9.318 -0.944 16.953 1.00 93.75 111 MET A CA 1
ATOM 878 C C . MET A 1 111 ? -9.406 -1.381 15.484 1.00 93.75 111 MET A C 1
ATOM 880 O O . MET A 1 111 ? -8.395 -1.785 14.911 1.00 93.75 111 MET A O 1
ATOM 884 N N . LEU A 1 112 ? -10.575 -1.248 14.847 1.00 93.12 112 LEU A N 1
ATOM 885 C CA . LEU A 1 112 ? -10.742 -1.523 13.412 1.00 93.12 112 LEU A CA 1
ATOM 886 C C . LEU A 1 112 ? -9.883 -0.591 12.547 1.00 93.12 112 LEU A C 1
ATOM 888 O O . LEU A 1 112 ? -9.248 -1.031 11.588 1.00 93.12 112 LEU A O 1
ATOM 892 N N . SER A 1 113 ? -9.805 0.686 12.923 1.00 93.75 113 SER A N 1
ATOM 893 C CA . SER A 1 113 ? -8.963 1.667 12.235 1.00 93.75 113 SER A CA 1
ATOM 894 C C . SER A 1 113 ? -7.477 1.313 12.353 1.00 93.75 113 SER A C 1
ATOM 896 O O . SER A 1 113 ? -6.763 1.348 11.351 1.00 93.75 113 SER A O 1
ATOM 898 N N . TYR A 1 114 ? -7.009 0.878 13.529 1.00 94.38 114 TYR A N 1
ATOM 899 C CA . TYR A 1 114 ? -5.640 0.377 13.696 1.00 94.38 114 TYR A CA 1
ATOM 900 C C . TYR A 1 114 ? -5.369 -0.899 12.892 1.00 94.38 114 TYR A C 1
ATOM 902 O O . TYR A 1 114 ? -4.308 -1.012 12.279 1.00 94.38 114 TYR A O 1
ATOM 910 N N . ALA A 1 115 ? -6.329 -1.825 12.819 1.00 92.38 115 ALA A N 1
ATOM 911 C CA . ALA A 1 115 ? -6.203 -3.035 12.007 1.00 92.38 115 ALA A CA 1
ATOM 912 C C . ALA A 1 115 ? -6.022 -2.718 10.508 1.00 92.38 115 ALA A C 1
ATOM 914 O O . ALA A 1 115 ? -5.262 -3.400 9.817 1.00 92.38 115 ALA A O 1
ATOM 915 N N . SER A 1 116 ? -6.657 -1.650 10.008 1.00 92.88 116 SER A N 1
ATOM 916 C CA . SER A 1 116 ? -6.512 -1.224 8.608 1.00 92.88 116 SER A CA 1
ATOM 917 C C . SER A 1 116 ? -5.066 -0.875 8.240 1.00 92.88 116 SER A C 1
ATOM 919 O O . SER A 1 116 ? -4.633 -1.176 7.130 1.00 92.88 116 SER A O 1
ATOM 921 N N . ILE A 1 117 ? -4.281 -0.322 9.172 1.00 91.75 117 ILE A N 1
ATOM 922 C CA . ILE A 1 117 ? -2.898 0.112 8.920 1.00 91.75 117 ILE A CA 1
ATOM 923 C C . ILE A 1 117 ? -1.989 -1.086 8.606 1.00 91.75 117 ILE A C 1
ATOM 925 O O . ILE A 1 117 ? -1.154 -0.998 7.705 1.00 91.75 117 ILE A O 1
ATOM 929 N N . PHE A 1 118 ? -2.203 -2.234 9.255 1.00 89.81 118 PHE A N 1
ATOM 930 C CA . PHE A 1 118 ? -1.504 -3.477 8.902 1.00 89.81 118 PHE A CA 1
ATOM 931 C C . PHE A 1 118 ? -1.866 -3.950 7.501 1.00 89.81 118 PHE A C 1
ATOM 933 O O . PHE A 1 118 ? -0.995 -4.351 6.731 1.00 89.81 118 PHE A O 1
ATOM 940 N N . LEU A 1 119 ? -3.148 -3.860 7.141 1.00 88.62 119 LEU A N 1
ATOM 941 C CA . LEU A 1 119 ? -3.597 -4.238 5.808 1.00 88.62 119 LEU A CA 1
ATOM 942 C C . LEU A 1 119 ? -2.989 -3.333 4.743 1.00 88.62 119 LEU A C 1
ATOM 944 O O . LEU A 1 119 ? -2.589 -3.851 3.705 1.00 88.62 119 LEU A O 1
ATOM 948 N N . PHE A 1 120 ? -2.874 -2.022 4.981 1.00 87.19 120 PHE A N 1
ATOM 949 C CA . PHE A 1 120 ? -2.185 -1.082 4.086 1.00 87.19 120 PHE A CA 1
ATOM 950 C C . PHE A 1 120 ? -0.690 -1.390 3.921 1.00 87.19 120 PHE A C 1
ATOM 952 O O . PHE A 1 120 ? -0.133 -1.108 2.864 1.00 87.19 120 PHE A O 1
ATOM 959 N N . GLY A 1 121 ? -0.063 -2.022 4.913 1.00 85.88 121 GLY A N 1
ATOM 960 C CA . GLY A 1 121 ? 1.326 -2.476 4.857 1.00 85.88 121 GLY A CA 1
ATOM 961 C C . GLY A 1 121 ? 1.618 -3.656 3.934 1.00 85.88 121 GLY A C 1
ATOM 962 O O . GLY A 1 121 ? 2.769 -3.863 3.550 1.00 85.88 121 GLY A O 1
ATOM 963 N N . LEU A 1 122 ? 0.598 -4.445 3.583 1.00 83.69 122 LEU A N 1
ATOM 964 C CA . LEU A 1 122 ? 0.746 -5.642 2.751 1.00 83.69 122 LEU A CA 1
ATOM 965 C C . LEU A 1 122 ? 0.921 -5.274 1.274 1.00 83.69 122 LEU A C 1
ATOM 967 O O . LEU A 1 122 ? -0.035 -5.163 0.511 1.00 83.69 122 LEU A O 1
ATOM 971 N N . ASP A 1 123 ? 2.155 -5.047 0.862 1.00 78.94 123 ASP A N 1
ATOM 972 C CA . ASP A 1 123 ? 2.466 -4.672 -0.512 1.00 78.94 123 ASP A CA 1
ATOM 973 C C . ASP A 1 123 ? 2.453 -5.873 -1.488 1.00 78.94 123 ASP A C 1
ATOM 975 O O . ASP A 1 123 ? 2.558 -7.031 -1.072 1.00 78.94 123 ASP A O 1
ATOM 979 N N . GLY A 1 124 ? 2.383 -5.607 -2.799 1.00 69.50 124 GLY A N 1
ATOM 980 C CA . GLY A 1 124 ? 2.372 -6.618 -3.872 1.00 69.50 124 GLY A CA 1
ATOM 981 C C . GLY A 1 124 ? 3.626 -7.506 -3.921 1.00 69.50 124 GLY A C 1
ATOM 982 O O . GLY A 1 124 ? 3.654 -8.517 -4.610 1.00 69.50 124 GLY A O 1
ATOM 983 N N . SER A 1 125 ? 4.662 -7.176 -3.143 1.00 69.88 125 SER A N 1
ATOM 984 C CA . SER A 1 125 ? 5.821 -8.049 -2.934 1.00 69.88 125 SER A CA 1
ATOM 985 C C . SER A 1 125 ? 5.518 -9.278 -2.064 1.00 69.88 125 SER A C 1
ATOM 987 O O . SER A 1 125 ? 6.286 -10.236 -2.115 1.00 69.88 125 SER A O 1
ATOM 989 N N . PHE A 1 126 ? 4.464 -9.243 -1.243 1.00 69.06 126 PHE A N 1
ATOM 990 C CA . PHE A 1 126 ? 4.080 -10.333 -0.333 1.00 69.06 126 PHE A CA 1
ATOM 991 C C . PHE A 1 126 ? 2.843 -11.097 -0.808 1.00 69.06 126 PHE A C 1
ATOM 993 O O . PHE A 1 126 ? 2.525 -12.157 -0.272 1.00 69.06 126 PHE A O 1
ATOM 1000 N N . VAL A 1 127 ? 2.116 -10.544 -1.780 1.00 79.81 127 VAL A N 1
ATOM 1001 C CA . VAL A 1 127 ? 0.752 -10.949 -2.104 1.00 79.81 127 VAL A CA 1
ATOM 1002 C C . VAL A 1 127 ? 0.584 -11.066 -3.619 1.00 79.81 127 VAL A C 1
ATOM 1004 O O . VAL A 1 127 ? 1.016 -10.193 -4.361 1.00 79.81 127 VAL A O 1
ATOM 1007 N N . SER A 1 128 ? -0.056 -12.146 -4.075 1.00 80.25 128 SER A N 1
ATOM 1008 C CA . SER A 1 128 ? -0.377 -12.370 -5.493 1.00 80.25 128 SER A CA 1
ATOM 1009 C C . SER A 1 128 ? -1.346 -11.307 -6.034 1.00 80.25 128 SER A C 1
ATOM 1011 O O . SER A 1 128 ? -2.187 -10.814 -5.285 1.00 80.25 128 SER A O 1
ATOM 1013 N N . GLU A 1 129 ? -1.282 -11.001 -7.334 1.00 78.38 129 GLU A N 1
ATOM 1014 C CA . GLU A 1 129 ? -2.093 -9.970 -8.010 1.00 78.38 129 GLU A CA 1
ATOM 1015 C C . GLU A 1 129 ? -3.594 -10.056 -7.681 1.00 78.38 129 GLU A C 1
ATOM 1017 O O . GLU A 1 129 ? -4.204 -9.065 -7.289 1.00 78.38 129 GLU A O 1
ATOM 1022 N N . LYS A 1 130 ? -4.179 -11.261 -7.719 1.00 81.19 130 LYS A N 1
ATOM 1023 C CA . LYS A 1 130 ? -5.604 -11.470 -7.393 1.00 81.19 130 LYS A CA 1
ATOM 1024 C C . LYS A 1 130 ? -5.943 -11.126 -5.944 1.00 81.19 130 LYS A C 1
ATOM 1026 O O . LYS A 1 130 ? -7.017 -10.614 -5.642 1.00 81.19 130 LYS A O 1
ATOM 1031 N N . THR A 1 131 ? -5.031 -11.426 -5.027 1.00 82.31 131 THR A N 1
ATOM 1032 C CA . THR A 1 131 ? -5.209 -11.112 -3.608 1.00 82.31 131 THR A CA 1
ATOM 1033 C C . THR A 1 131 ? -4.933 -9.629 -3.342 1.00 82.31 131 THR A C 1
ATOM 1035 O O . THR A 1 131 ? -5.483 -9.053 -2.410 1.00 82.31 131 THR A O 1
ATOM 1038 N N . PHE A 1 132 ? -4.132 -8.967 -4.178 1.00 83.44 132 PHE A N 1
ATOM 1039 C CA . PHE A 1 132 ? -3.922 -7.525 -4.096 1.00 83.44 132 PHE A CA 1
ATOM 1040 C C . PHE A 1 132 ? -5.194 -6.737 -4.453 1.00 83.44 132 PHE A C 1
ATOM 1042 O O . PHE A 1 132 ? -5.538 -5.781 -3.754 1.00 83.44 132 PHE A O 1
ATOM 1049 N N . GLU A 1 133 ? -5.943 -7.174 -5.471 1.00 84.81 133 GLU A N 1
ATOM 1050 C CA . GLU A 1 133 ? -7.249 -6.589 -5.812 1.00 84.81 133 GLU A CA 1
ATOM 1051 C C . GLU A 1 133 ? -8.246 -6.701 -4.652 1.00 84.81 133 GLU A C 1
ATOM 1053 O O . GLU A 1 133 ? -8.868 -5.710 -4.262 1.00 84.81 133 GLU A O 1
ATOM 1058 N N . THR A 1 134 ? -8.353 -7.880 -4.032 1.00 86.62 134 THR A N 1
ATOM 1059 C CA . THR A 1 134 ? -9.253 -8.069 -2.885 1.00 86.62 134 THR A CA 1
ATOM 1060 C C . THR A 1 134 ? -8.805 -7.261 -1.668 1.00 86.62 134 THR A C 1
ATOM 1062 O O . THR A 1 134 ? -9.642 -6.662 -0.988 1.00 86.62 134 THR A O 1
ATOM 1065 N N . LEU A 1 135 ? -7.496 -7.151 -1.421 1.00 88.31 135 LEU A N 1
ATOM 1066 C CA . LEU A 1 135 ? -6.952 -6.290 -0.370 1.00 88.31 135 LEU A CA 1
ATOM 1067 C C . LEU A 1 135 ? -7.318 -4.819 -0.576 1.00 88.31 135 LEU A C 1
ATOM 1069 O O . LEU A 1 135 ? -7.596 -4.135 0.409 1.00 88.31 135 LEU A O 1
ATOM 1073 N N . CYS A 1 136 ? -7.356 -4.326 -1.816 1.00 86.69 136 CYS A N 1
ATOM 1074 C CA . CYS A 1 136 ? -7.770 -2.953 -2.111 1.00 86.69 136 CYS A CA 1
ATOM 1075 C C . CYS A 1 136 ? -9.193 -2.681 -1.602 1.00 86.69 136 CYS A C 1
ATOM 1077 O O . CYS A 1 136 ? -9.431 -1.699 -0.898 1.00 86.69 136 CYS A O 1
ATOM 1079 N N . THR A 1 137 ? -10.121 -3.600 -1.872 1.00 91.50 137 THR A N 1
ATOM 1080 C CA . THR A 1 137 ? -11.503 -3.504 -1.392 1.00 91.50 137 THR A CA 1
ATOM 1081 C C . THR A 1 137 ? -11.578 -3.607 0.131 1.00 91.50 137 THR A C 1
ATOM 1083 O O . THR A 1 137 ? -12.184 -2.757 0.784 1.00 91.50 137 THR A O 1
ATOM 1086 N N . VAL A 1 138 ? -10.931 -4.616 0.718 1.00 91.56 138 VAL A N 1
ATOM 1087 C CA . VAL A 1 138 ? -10.982 -4.885 2.164 1.00 91.56 138 VAL A CA 1
ATOM 1088 C C . VAL A 1 138 ? -10.415 -3.720 2.985 1.00 91.56 138 VAL A C 1
ATOM 1090 O O . VAL A 1 138 ? -11.001 -3.353 4.004 1.00 91.56 138 VAL A O 1
ATOM 1093 N N . ARG A 1 139 ? -9.321 -3.095 2.528 1.00 92.06 139 ARG A N 1
ATOM 1094 C CA . ARG A 1 139 ? -8.720 -1.911 3.170 1.00 92.06 139 ARG A CA 1
ATOM 1095 C C . ARG A 1 139 ? -9.714 -0.765 3.302 1.00 92.06 139 ARG A C 1
ATOM 1097 O O . ARG A 1 139 ? -9.874 -0.224 4.394 1.00 92.06 139 ARG A O 1
ATOM 1104 N N . THR A 1 140 ? -10.388 -0.422 2.205 1.00 92.31 140 THR A N 1
ATOM 1105 C CA . THR A 1 140 ? -11.367 0.668 2.184 1.00 92.31 140 THR A CA 1
ATOM 1106 C C . THR A 1 140 ? -12.535 0.359 3.111 1.00 92.31 140 THR A C 1
ATOM 1108 O O . THR A 1 140 ? -12.886 1.191 3.940 1.00 92.31 140 THR A O 1
ATOM 1111 N N . TRP A 1 141 ? -13.080 -0.859 3.055 1.00 95.00 141 TRP A N 1
ATOM 1112 C CA . TRP A 1 141 ? -14.198 -1.249 3.916 1.00 95.00 141 TRP A CA 1
ATOM 1113 C C . TRP A 1 141 ? -13.862 -1.187 5.403 1.00 95.00 141 TRP A C 1
ATOM 1115 O O . TRP A 1 141 ? -14.620 -0.598 6.169 1.00 95.00 141 TRP A O 1
ATOM 1125 N N . ILE A 1 142 ? -12.733 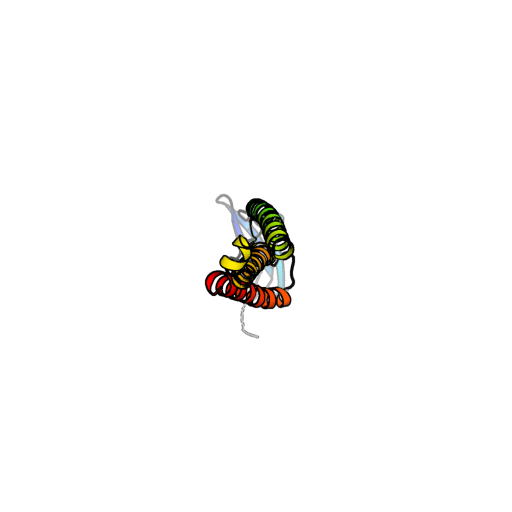-1.760 5.824 1.00 94.12 142 ILE A N 1
ATOM 1126 C CA . ILE A 1 142 ? -12.355 -1.783 7.244 1.00 94.12 142 ILE A CA 1
ATOM 1127 C C . ILE A 1 142 ? -12.112 -0.367 7.764 1.00 94.12 142 ILE A C 1
ATOM 1129 O O . ILE A 1 142 ? -12.557 -0.042 8.865 1.00 94.12 142 ILE A O 1
ATOM 1133 N N . LEU A 1 143 ? -11.461 0.487 6.970 1.00 93.81 143 LEU A N 1
ATOM 1134 C CA . LEU A 1 143 ? -11.227 1.876 7.349 1.00 93.81 143 LEU A CA 1
ATOM 1135 C C . LEU A 1 143 ? -12.540 2.662 7.459 1.00 93.81 143 LEU A C 1
ATOM 1137 O O . LEU A 1 143 ? -12.756 3.344 8.459 1.00 93.81 143 LEU A O 1
ATOM 1141 N N . THR A 1 144 ? -13.433 2.547 6.471 1.00 94.81 144 THR A N 1
ATOM 1142 C CA . THR A 1 144 ? -14.726 3.244 6.483 1.00 94.81 144 THR A CA 1
ATOM 1143 C C . THR A 1 144 ? -15.596 2.775 7.643 1.00 94.81 144 THR A C 1
ATOM 1145 O O . THR A 1 144 ? -16.092 3.603 8.399 1.00 94.81 144 THR A O 1
ATOM 1148 N N . VAL A 1 145 ? -15.736 1.462 7.846 1.00 95.00 145 VAL A N 1
ATOM 1149 C CA . VAL A 1 145 ? -16.527 0.909 8.956 1.00 95.00 145 VAL A CA 1
ATOM 1150 C C . VAL A 1 145 ? -15.935 1.319 10.304 1.00 95.00 145 VAL A C 1
ATOM 1152 O O . VAL A 1 145 ? -16.681 1.741 11.187 1.00 95.00 145 VAL A O 1
ATOM 1155 N N . GLY A 1 146 ? -14.610 1.247 10.466 1.00 94.38 146 GLY A N 1
ATOM 1156 C CA . GLY A 1 146 ? -13.929 1.667 11.691 1.00 94.38 146 GLY A CA 1
ATOM 1157 C C . GLY A 1 146 ? -14.158 3.143 12.011 1.00 94.38 146 GLY A C 1
ATOM 1158 O O . GLY A 1 146 ? -14.573 3.474 13.122 1.00 94.38 146 GLY A O 1
ATOM 1159 N N . TYR A 1 147 ? -13.974 4.018 11.020 1.00 93.38 147 TYR A N 1
ATOM 1160 C CA . TYR A 1 147 ? -14.183 5.458 11.161 1.00 93.38 147 TYR A CA 1
ATOM 1161 C C . TYR A 1 147 ? -15.648 5.803 11.458 1.00 93.38 147 TYR A C 1
ATOM 1163 O O . TYR A 1 147 ? -15.932 6.497 12.432 1.00 93.38 147 TYR A O 1
ATOM 1171 N N . THR A 1 148 ? -16.595 5.279 10.676 1.00 95.19 148 THR A N 1
ATOM 1172 C CA . THR A 1 148 ? -18.028 5.534 10.878 1.00 95.19 148 THR A CA 1
ATOM 1173 C C . THR A 1 148 ? -18.507 5.028 12.235 1.00 95.19 148 THR A C 1
ATOM 1175 O O . THR A 1 148 ? -19.294 5.706 12.884 1.00 95.19 148 THR A O 1
ATOM 1178 N N . THR A 1 149 ? -18.011 3.880 12.702 1.00 92.06 149 THR A N 1
ATOM 1179 C CA . THR A 1 149 ? -18.367 3.360 14.032 1.00 92.06 149 THR A CA 1
ATOM 1180 C C . THR A 1 149 ? -17.796 4.237 15.144 1.00 92.06 149 THR A C 1
ATOM 1182 O O . THR A 1 149 ? -18.476 4.478 16.134 1.00 92.06 149 THR A O 1
ATOM 1185 N N . ALA A 1 150 ? -16.566 4.736 14.986 1.00 92.19 150 ALA A N 1
ATOM 1186 C CA . ALA A 1 150 ? -15.929 5.576 15.994 1.00 92.19 150 ALA A CA 1
ATOM 1187 C C . ALA A 1 150 ? -16.565 6.969 16.113 1.00 92.19 150 ALA A C 1
ATOM 1189 O O . ALA A 1 150 ? -16.693 7.474 17.220 1.00 92.19 150 ALA A O 1
ATOM 1190 N N . PHE A 1 151 ? -16.948 7.586 14.993 1.00 90.56 151 PHE A N 1
ATOM 1191 C CA . PHE A 1 151 ? -17.540 8.931 14.971 1.00 90.56 151 PHE A CA 1
ATOM 1192 C C . PHE A 1 151 ? -19.073 8.939 15.035 1.00 90.56 151 PHE A C 1
ATOM 1194 O O . PHE A 1 151 ? -19.662 9.984 15.296 1.00 90.56 151 PHE A O 1
ATOM 1201 N N . GLY A 1 152 ? -19.721 7.809 14.746 1.00 89.06 152 GLY A N 1
ATOM 1202 C CA . GLY A 1 152 ? -21.175 7.648 14.831 1.00 89.06 152 GLY A CA 1
ATOM 1203 C C . GLY A 1 152 ? -21.675 7.150 16.191 1.00 89.06 152 GLY A C 1
ATOM 1204 O O . GLY A 1 152 ? -22.886 7.121 16.408 1.00 89.06 152 GLY A O 1
ATOM 1205 N N . ALA A 1 153 ? -20.761 6.734 17.071 1.00 81.81 153 ALA A N 1
ATOM 1206 C CA . ALA A 1 153 ? -21.015 6.439 18.480 1.00 81.81 153 ALA A CA 1
ATOM 1207 C C . ALA A 1 153 ? -20.943 7.713 19.334 1.00 81.81 153 ALA A C 1
ATOM 1209 O O . ALA A 1 153 ? -21.614 7.742 20.386 1.00 81.81 153 ALA A O 1
#

Sequence (153 aa):
RNGERMGTIKFTQFQDSREVKVGEYNAVADTLEIINDTIRFQGSEPPKDKTIILEQLRKISLPLYSILSALTILGMIMASAFLFFNIKNRNQKLIKMSSPYMNNLIILGGMLSYASIFLFGLDGSFVSEKTFETLCTVRTWILTVGYTTAFGA

pLDDT: mean 86.53, std 8.98, range [50.88, 96.25]

Secondary structure (DSSP, 8-state):
-------EEEEEEEETTEEEEEEEEETTTTEEEE-GGG---SSSSPPPSS--------PPPHHHHHHHHHHHHHHHHHHHHHHHHHHHTTTSHHHHHT-HHHHHHHHHHHHHHHHHHHHHH--TTTS-HHHHHHHHHHHHHHHHHHHHHHHH-

Organism: Rattus norvegicus (NCBI:txid10116)

Radius of gyration: 34.93 Å; chains: 1; bounding box: 62×27×103 Å